Protein AF-A0A5N5NZQ8-F1 (afdb_monomer_lite)

Foldseek 3Di:
DVLLPVVLLVLLVVLVVQLVVVPQLSVLLSLLVVVVSLVVSLVVVVVCVVVVVDPPDVPCHSNNSSLVSSVVSDDPPDDPCVSVVSNVVSVVSNVQCPPHNVSSVVDDPVNVVVD

Radius of gyration: 15.2 Å; chains: 1; bounding box: 37×24×41 Å

Secondary structure (DSSP, 8-state):
-GGG-HHHHHHHHHHHHHHHT--HHHHHHHHHHHHHHHHHHHHHHHHHHHTTSS---TT--HHHHHHHHHHHTS-TTS-THHHHHHHHHHHHHHHHHTT-TTHHHHS-HHHHTT-

pLDDT: mean 84.71, std 11.13, range [53.34, 96.25]

Structure (mmCIF, N/CA/C/O backbone):
data_AF-A0A5N5NZQ8-F1
#
_entry.id   AF-A0A5N5NZQ8-F1
#
loop_
_atom_site.group_PDB
_atom_site.id
_atom_site.type_symbol
_atom_site.label_atom_id
_atom_site.label_alt_id
_atom_site.label_comp_id
_atom_site.label_asym_id
_atom_site.label_entity_id
_atom_site.label_seq_id
_atom_site.pdbx_PDB_ins_code
_atom_site.Cartn_x
_atom_site.Cartn_y
_atom_site.Cartn_z
_atom_site.occupancy
_atom_site.B_iso_or_equiv
_atom_site.auth_seq_id
_atom_site.auth_comp_id
_atom_site.auth_asym_id
_atom_site.auth_atom_id
_atom_site.pdbx_PDB_model_num
ATOM 1 N N . MET A 1 1 ? -13.136 -3.838 15.316 1.00 54.88 1 MET A N 1
ATOM 2 C CA . MET A 1 1 ? -12.968 -2.607 14.509 1.00 54.88 1 MET A CA 1
ATOM 3 C C . MET A 1 1 ? -12.550 -3.025 13.118 1.00 54.88 1 MET A C 1
ATOM 5 O O . MET A 1 1 ? -11.670 -3.869 13.019 1.00 54.88 1 MET A O 1
ATOM 9 N N . ALA A 1 2 ? -13.175 -2.485 12.075 1.00 60.81 2 ALA A N 1
ATOM 10 C CA . ALA A 1 2 ? -12.832 -2.829 10.693 1.00 60.81 2 ALA A CA 1
ATOM 11 C C . ALA A 1 2 ? -11.420 -2.333 10.324 1.00 60.81 2 ALA A C 1
ATOM 13 O O . ALA A 1 2 ? -10.751 -2.924 9.484 1.00 60.81 2 ALA A O 1
ATOM 14 N N . SER A 1 3 ? -10.935 -1.285 10.999 1.00 57.41 3 SER A N 1
ATOM 15 C CA . SER A 1 3 ? -9.575 -0.756 10.836 1.00 57.41 3 SER A CA 1
ATOM 16 C C . SER A 1 3 ? -8.458 -1.675 11.355 1.00 57.41 3 SER A C 1
ATOM 18 O O . SER A 1 3 ? -7.343 -1.603 10.845 1.00 57.41 3 SER A O 1
ATOM 20 N N . SER A 1 4 ? -8.756 -2.573 12.298 1.00 65.12 4 SER A N 1
ATOM 21 C CA . SER A 1 4 ? -7.819 -3.587 12.815 1.00 65.12 4 SER A CA 1
ATOM 22 C C . SER A 1 4 ? -8.159 -4.999 12.328 1.00 65.12 4 SER A C 1
ATOM 24 O O . SER A 1 4 ? -7.761 -5.979 12.955 1.00 65.12 4 SER A O 1
ATOM 26 N N . ASP A 1 5 ? -8.936 -5.118 11.248 1.00 78.50 5 ASP A N 1
ATOM 27 C CA . ASP A 1 5 ? -9.263 -6.413 10.653 1.00 78.50 5 ASP A CA 1
ATOM 28 C C . ASP A 1 5 ? -7.960 -7.101 10.187 1.00 78.50 5 ASP A C 1
ATOM 30 O O . ASP A 1 5 ? -7.182 -6.486 9.446 1.00 78.50 5 ASP A O 1
ATOM 34 N N . PRO A 1 6 ? -7.704 -8.366 10.578 1.00 83.88 6 PRO A N 1
ATOM 35 C CA . PRO A 1 6 ? -6.560 -9.142 10.097 1.00 83.88 6 PRO A CA 1
ATOM 36 C C . PRO A 1 6 ? -6.393 -9.116 8.572 1.00 83.88 6 PRO A C 1
ATOM 38 O O . PRO A 1 6 ? -5.271 -9.154 8.067 1.00 83.88 6 PRO A O 1
ATOM 41 N N . LYS A 1 7 ? -7.489 -8.972 7.817 1.00 87.00 7 LYS A N 1
ATOM 42 C CA . LYS A 1 7 ? -7.463 -8.828 6.357 1.00 87.00 7 LYS A CA 1
ATOM 43 C C . LYS A 1 7 ? -6.689 -7.589 5.903 1.00 87.00 7 LYS A C 1
ATOM 45 O O . LYS A 1 7 ? -5.960 -7.671 4.919 1.00 87.00 7 LYS A O 1
ATOM 50 N N . VAL A 1 8 ? -6.790 -6.464 6.617 1.00 88.06 8 VAL A N 1
ATOM 51 C CA . VAL A 1 8 ? -6.040 -5.231 6.302 1.00 88.06 8 VAL A CA 1
ATOM 52 C C . VAL A 1 8 ? -4.536 -5.470 6.456 1.00 88.06 8 VAL A C 1
ATOM 54 O O . VAL A 1 8 ? -3.753 -5.064 5.598 1.00 88.06 8 VAL A O 1
ATOM 57 N N . ILE A 1 9 ? -4.135 -6.192 7.506 1.00 90.75 9 ILE A N 1
ATOM 58 C CA . ILE A 1 9 ? -2.736 -6.573 7.748 1.00 90.75 9 ILE A CA 1
ATOM 59 C C . ILE A 1 9 ? -2.219 -7.467 6.615 1.00 90.75 9 ILE A C 1
ATOM 61 O O . ILE A 1 9 ? -1.166 -7.185 6.043 1.00 90.75 9 ILE A O 1
ATOM 65 N N . VAL A 1 10 ? -2.979 -8.502 6.243 1.00 92.75 10 VAL A N 1
ATOM 66 C CA . VAL A 1 10 ? -2.613 -9.427 5.156 1.00 92.75 10 VAL A CA 1
ATOM 67 C C . VAL A 1 10 ? -2.466 -8.697 3.819 1.00 92.75 10 VAL A C 1
ATOM 69 O O . VAL A 1 10 ? -1.533 -8.974 3.065 1.00 92.75 10 VAL A O 1
ATOM 72 N N . VAL A 1 11 ? -3.346 -7.735 3.522 1.00 94.31 11 VAL A N 1
ATOM 73 C CA . VAL A 1 11 ? -3.257 -6.920 2.300 1.00 94.31 11 VAL A CA 1
ATOM 74 C C . VAL A 1 11 ? -1.964 -6.107 2.273 1.00 94.31 11 VAL A C 1
ATOM 76 O O . VAL A 1 11 ? -1.255 -6.145 1.267 1.00 94.31 11 VAL A O 1
ATOM 79 N N . PHE A 1 12 ? -1.614 -5.421 3.366 1.00 94.56 12 PHE A N 1
ATOM 80 C CA . PHE A 1 12 ? -0.355 -4.674 3.442 1.00 94.56 12 PHE A CA 1
ATOM 81 C C . PHE A 1 12 ? 0.863 -5.579 3.252 1.00 94.56 12 PHE A C 1
ATOM 83 O O . PHE A 1 12 ? 1.733 -5.270 2.442 1.00 94.56 12 PHE A O 1
ATOM 90 N N . GLN A 1 13 ? 0.890 -6.731 3.923 1.00 94.12 13 GLN A N 1
ATOM 91 C CA . GLN A 1 13 ? 1.977 -7.701 3.784 1.00 94.12 13 GLN A CA 1
ATOM 92 C C . GLN A 1 13 ? 2.105 -8.232 2.354 1.00 94.12 13 GLN A C 1
ATOM 94 O O . GLN A 1 13 ? 3.216 -8.405 1.855 1.00 94.12 13 GLN A O 1
ATOM 99 N N . ARG A 1 14 ? 0.982 -8.479 1.669 1.00 94.56 14 ARG A N 1
ATOM 100 C CA . ARG A 1 14 ? 0.991 -8.938 0.277 1.00 94.56 14 ARG A CA 1
ATOM 101 C C . ARG A 1 14 ? 1.553 -7.873 -0.662 1.00 94.56 14 ARG A C 1
ATOM 103 O O . ARG A 1 14 ? 2.403 -8.198 -1.483 1.00 94.56 14 ARG A O 1
ATOM 110 N N . LEU A 1 15 ? 1.112 -6.623 -0.522 1.00 95.06 15 LEU A N 1
ATOM 111 C CA . LEU A 1 15 ? 1.623 -5.506 -1.323 1.00 95.06 15 LEU A CA 1
ATOM 112 C C . LEU A 1 15 ? 3.118 -5.284 -1.090 1.00 95.06 15 LEU A C 1
ATOM 114 O O . LEU A 1 15 ? 3.865 -5.074 -2.040 1.00 95.06 15 LEU A O 1
ATOM 118 N N . ASP A 1 16 ? 3.559 -5.396 0.159 1.00 94.38 16 ASP A N 1
ATOM 119 C CA . ASP A 1 16 ? 4.960 -5.253 0.529 1.00 94.38 16 ASP A CA 1
ATOM 120 C C . ASP A 1 16 ? 5.851 -6.321 -0.100 1.00 94.38 16 ASP A C 1
ATOM 122 O O . ASP A 1 16 ? 6.921 -5.987 -0.602 1.00 94.38 16 ASP A O 1
ATOM 126 N N . ARG A 1 17 ? 5.395 -7.579 -0.136 1.00 93.62 17 ARG A N 1
ATOM 127 C CA . ARG A 1 17 ? 6.103 -8.659 -0.841 1.00 93.62 17 ARG A CA 1
ATOM 128 C C . ARG A 1 17 ? 6.215 -8.373 -2.335 1.00 93.62 17 ARG A C 1
ATOM 130 O O . ARG A 1 17 ? 7.281 -8.572 -2.904 1.00 93.62 17 ARG A O 1
ATOM 137 N N . THR A 1 18 ? 5.146 -7.880 -2.964 1.00 93.69 18 THR A N 1
ATOM 138 C CA . THR A 1 18 ? 5.178 -7.506 -4.386 1.00 93.69 18 THR A CA 1
ATOM 139 C C . THR A 1 18 ? 6.146 -6.352 -4.647 1.00 93.69 18 THR A C 1
ATOM 141 O O . THR A 1 18 ? 6.876 -6.380 -5.632 1.00 93.69 18 THR A O 1
ATOM 144 N N . ILE A 1 19 ? 6.182 -5.353 -3.759 1.00 93.62 19 ILE A N 1
ATOM 145 C CA . ILE A 1 19 ? 7.142 -4.244 -3.833 1.00 93.62 19 ILE A CA 1
ATOM 146 C C . ILE A 1 19 ? 8.580 -4.765 -3.696 1.00 93.62 19 ILE A C 1
ATOM 148 O O . ILE A 1 19 ? 9.445 -4.374 -4.474 1.00 93.62 19 ILE A O 1
ATOM 152 N N . ASP A 1 20 ? 8.835 -5.656 -2.735 1.00 92.38 20 ASP A N 1
ATOM 153 C CA . ASP A 1 20 ? 10.173 -6.204 -2.476 1.00 92.38 20 ASP A CA 1
ATOM 154 C C . ASP A 1 20 ? 10.674 -7.142 -3.575 1.00 92.38 20 ASP A C 1
ATOM 156 O O . ASP A 1 20 ? 11.879 -7.243 -3.781 1.00 92.38 20 ASP A O 1
ATOM 160 N N . ALA A 1 21 ? 9.769 -7.798 -4.305 1.00 89.25 21 ALA A N 1
ATOM 161 C CA . ALA A 1 21 ? 10.125 -8.649 -5.437 1.00 89.25 21 ALA A CA 1
ATOM 162 C C . ALA A 1 21 ? 10.779 -7.871 -6.597 1.00 89.25 21 ALA A C 1
ATOM 164 O O . ALA A 1 21 ? 11.345 -8.489 -7.494 1.00 89.25 21 ALA A O 1
ATOM 165 N N . GLY A 1 22 ? 10.698 -6.533 -6.608 1.00 80.06 22 GLY A N 1
ATOM 166 C CA . GLY A 1 22 ? 11.491 -5.676 -7.497 1.00 80.06 22 GLY A CA 1
ATOM 167 C C . GLY A 1 22 ? 11.112 -5.712 -8.982 1.00 80.06 22 GLY A C 1
ATOM 168 O O . GLY A 1 22 ? 11.740 -5.025 -9.778 1.00 80.06 22 GLY A O 1
ATOM 169 N N . GLN A 1 23 ? 10.078 -6.460 -9.374 1.00 73.38 23 GLN A N 1
ATOM 170 C CA . GLN A 1 23 ? 9.567 -6.459 -10.747 1.00 73.38 23 GLN A CA 1
ATOM 171 C C . GLN A 1 23 ? 8.911 -5.106 -11.044 1.00 73.38 23 GLN A C 1
ATOM 173 O O . GLN A 1 23 ? 7.890 -4.784 -10.435 1.00 73.38 23 GLN A O 1
ATOM 178 N N . SER A 1 24 ? 9.493 -4.321 -11.955 1.00 79.56 24 SER A N 1
ATOM 179 C CA . SER A 1 24 ? 9.216 -2.884 -12.120 1.00 79.56 24 SER A CA 1
ATOM 180 C C . SER A 1 24 ? 7.727 -2.551 -12.254 1.00 79.56 24 SER A C 1
ATOM 182 O O . SER A 1 24 ? 7.199 -1.742 -11.501 1.00 79.56 24 SER A O 1
ATOM 184 N N . ILE A 1 25 ? 6.991 -3.221 -13.141 1.00 87.75 25 ILE A N 1
ATOM 185 C CA . ILE A 1 25 ? 5.556 -2.959 -13.322 1.00 87.75 25 ILE A CA 1
ATOM 186 C C . ILE A 1 25 ? 4.731 -3.385 -12.105 1.00 87.75 25 ILE A C 1
ATOM 188 O O . ILE A 1 25 ? 3.865 -2.636 -11.644 1.00 87.75 25 ILE A O 1
ATOM 192 N N . HIS A 1 26 ? 4.996 -4.569 -11.555 1.00 89.12 26 HIS A N 1
ATOM 193 C CA . HIS A 1 26 ? 4.220 -5.087 -10.431 1.00 89.12 26 HIS A CA 1
ATOM 194 C C . HIS A 1 26 ? 4.464 -4.276 -9.158 1.00 89.12 26 HIS A C 1
ATOM 196 O O . HIS A 1 26 ? 3.515 -4.012 -8.419 1.00 89.12 26 HIS A O 1
ATOM 202 N N . SER A 1 27 ? 5.699 -3.831 -8.920 1.00 91.69 27 SER A N 1
ATOM 203 C CA . SER A 1 27 ? 6.049 -2.984 -7.781 1.00 91.69 27 SER A CA 1
ATOM 204 C C . SER A 1 27 ? 5.373 -1.613 -7.887 1.00 91.69 27 SER A C 1
ATOM 206 O O . SER A 1 27 ? 4.773 -1.154 -6.914 1.00 91.69 27 SER A O 1
ATOM 208 N N . ARG A 1 28 ? 5.344 -1.000 -9.079 1.00 90.75 28 ARG A N 1
ATOM 209 C CA . ARG A 1 28 ? 4.631 0.264 -9.351 1.00 90.75 28 ARG A CA 1
ATOM 210 C C . ARG A 1 28 ? 3.133 0.151 -9.101 1.00 90.75 28 ARG A C 1
ATOM 212 O O . ARG A 1 28 ? 2.553 0.964 -8.380 1.00 90.75 28 ARG A O 1
ATOM 219 N N . LEU A 1 29 ? 2.500 -0.887 -9.645 1.00 92.69 29 LEU A N 1
ATOM 220 C CA . LEU A 1 29 ? 1.076 -1.143 -9.424 1.00 92.69 29 LEU A CA 1
ATOM 221 C C . LEU A 1 29 ? 0.778 -1.443 -7.948 1.00 92.69 29 LEU A C 1
ATOM 223 O O . LEU A 1 29 ? -0.235 -0.980 -7.419 1.00 92.69 29 LEU A O 1
ATOM 227 N N . ALA A 1 30 ? 1.672 -2.154 -7.257 1.00 95.06 30 ALA A N 1
ATOM 228 C CA . ALA A 1 30 ? 1.556 -2.407 -5.825 1.00 95.06 30 ALA A CA 1
ATOM 229 C C . ALA A 1 30 ? 1.681 -1.120 -4.998 1.00 95.06 30 ALA A C 1
ATOM 231 O O . ALA A 1 30 ? 0.918 -0.939 -4.052 1.00 95.06 30 ALA A O 1
ATOM 232 N N . TYR A 1 31 ? 2.559 -0.190 -5.375 1.00 95.31 31 TYR A N 1
ATOM 233 C CA . TYR A 1 31 ? 2.649 1.137 -4.763 1.00 95.31 31 TYR A CA 1
ATOM 234 C C . TYR A 1 31 ? 1.362 1.954 -4.946 1.00 95.31 31 TYR A C 1
ATOM 236 O O . TYR A 1 31 ? 0.862 2.544 -3.986 1.00 95.31 31 TYR A O 1
ATOM 244 N N . ILE A 1 32 ? 0.770 1.948 -6.141 1.00 94.75 32 ILE A N 1
ATOM 245 C CA . ILE A 1 32 ? -0.519 2.614 -6.391 1.00 94.75 32 ILE A CA 1
ATOM 246 C C . ILE A 1 32 ? -1.619 1.985 -5.530 1.00 94.75 32 ILE A C 1
ATOM 248 O O . ILE A 1 32 ? -2.399 2.692 -4.884 1.00 94.75 32 ILE A O 1
ATOM 252 N N . GLN A 1 33 ? -1.665 0.652 -5.464 1.00 95.62 33 GLN A N 1
ATOM 253 C CA . GLN A 1 33 ? -2.628 -0.038 -4.611 1.00 95.62 33 GLN A CA 1
ATOM 254 C C . GLN A 1 33 ? -2.392 0.216 -3.124 1.00 95.62 33 GLN A C 1
ATOM 256 O O . GLN A 1 33 ? -3.357 0.395 -2.382 1.00 95.62 33 GLN A O 1
ATOM 261 N N . LEU A 1 34 ? -1.140 0.342 -2.685 1.00 96.25 34 LEU A N 1
ATOM 262 C CA . LEU A 1 34 ? -0.811 0.721 -1.314 1.00 96.25 34 LEU A CA 1
ATOM 263 C C . LEU A 1 34 ? -1.447 2.069 -0.949 1.00 96.25 34 LEU A C 1
ATOM 265 O O . LEU A 1 34 ? -2.038 2.192 0.126 1.00 96.25 34 LEU A O 1
ATOM 269 N N . MET A 1 35 ? -1.414 3.064 -1.845 1.00 96.00 35 MET A N 1
ATOM 270 C CA . MET A 1 35 ? -2.100 4.337 -1.593 1.00 96.00 35 MET A CA 1
ATOM 271 C C . MET A 1 35 ? -3.619 4.216 -1.553 1.00 96.00 35 MET A C 1
ATOM 273 O O . MET A 1 35 ? -4.242 4.836 -0.689 1.00 96.00 35 MET A O 1
ATOM 277 N N . ARG A 1 36 ? -4.221 3.409 -2.430 1.00 95.06 36 ARG A N 1
ATOM 278 C CA . ARG A 1 36 ? -5.674 3.168 -2.424 1.00 95.06 36 ARG A CA 1
ATOM 279 C C . ARG A 1 36 ? -6.134 2.498 -1.132 1.00 95.06 36 ARG A C 1
ATOM 281 O O . ARG A 1 36 ? -7.155 2.890 -0.563 1.00 95.06 36 ARG A O 1
ATOM 288 N N . VAL A 1 37 ? -5.353 1.543 -0.624 1.00 95.06 37 VAL A N 1
ATOM 289 C CA . VAL A 1 37 ? -5.590 0.911 0.682 1.00 95.06 37 VAL A CA 1
ATOM 290 C C . VAL A 1 37 ? -5.496 1.950 1.797 1.00 95.06 37 VAL A C 1
ATOM 292 O O . VAL A 1 37 ? -6.401 2.022 2.625 1.00 95.06 37 VAL A O 1
ATOM 295 N N . PHE A 1 38 ? -4.475 2.814 1.794 1.00 95.06 38 PHE A N 1
ATOM 296 C CA . PHE A 1 38 ? -4.374 3.910 2.764 1.00 95.06 38 PHE A CA 1
ATOM 297 C C . PHE A 1 38 ? -5.587 4.843 2.731 1.00 95.06 38 PHE A C 1
ATOM 299 O O . PHE A 1 38 ? -6.130 5.161 3.784 1.00 95.06 38 PHE A O 1
ATOM 306 N N . GLN A 1 39 ? -6.024 5.273 1.549 1.00 94.56 39 GLN A N 1
ATOM 307 C CA . GLN A 1 39 ? -7.183 6.157 1.397 1.00 94.56 39 GLN A CA 1
ATOM 308 C C . GLN A 1 39 ? -8.462 5.495 1.918 1.00 94.56 39 GLN A C 1
ATOM 310 O O . GLN A 1 39 ? -9.204 6.107 2.687 1.00 94.56 39 GLN A O 1
ATOM 315 N N . SER A 1 40 ? -8.683 4.230 1.558 1.00 93.94 40 SER A N 1
ATOM 316 C CA . SER A 1 40 ? -9.835 3.446 2.010 1.00 93.94 40 SER A CA 1
ATOM 317 C C . SER A 1 40 ? -9.829 3.268 3.528 1.00 93.94 40 SER A C 1
ATOM 319 O O . SER A 1 40 ? -10.830 3.534 4.193 1.00 93.94 40 SER A O 1
ATOM 321 N N . LEU A 1 41 ? -8.676 2.912 4.097 1.00 93.00 41 LEU A N 1
ATOM 322 C CA . LEU A 1 41 ? -8.502 2.759 5.537 1.00 93.00 41 LEU A CA 1
ATOM 323 C C . LEU A 1 41 ? -8.716 4.085 6.278 1.00 93.00 41 LEU A C 1
ATOM 325 O O . LEU A 1 41 ? -9.406 4.123 7.292 1.00 93.00 41 LEU A O 1
ATOM 329 N N . GLU A 1 42 ? -8.190 5.195 5.757 1.00 92.88 42 GLU A N 1
ATOM 330 C CA . GLU A 1 42 ? -8.408 6.527 6.324 1.00 92.88 42 GLU A CA 1
ATOM 331 C C . GLU A 1 42 ? -9.893 6.942 6.284 1.00 92.88 42 GLU A C 1
ATOM 333 O O . GLU A 1 42 ? -10.353 7.628 7.202 1.00 92.88 42 GLU A O 1
ATOM 338 N N . MET A 1 43 ? -10.659 6.528 5.266 1.00 91.62 43 MET A N 1
ATOM 339 C CA . MET A 1 43 ? -12.115 6.734 5.213 1.00 91.62 43 MET A CA 1
ATOM 340 C C . MET A 1 43 ? -12.858 5.884 6.249 1.00 91.62 43 MET A C 1
ATOM 342 O O . MET A 1 43 ? -13.720 6.416 6.951 1.00 91.62 43 MET A O 1
ATOM 346 N N . ILE A 1 44 ? -12.491 4.606 6.398 1.00 89.62 44 ILE A N 1
ATOM 347 C CA . ILE A 1 44 ? -13.062 3.708 7.416 1.00 89.62 44 ILE A CA 1
ATOM 348 C C . ILE A 1 44 ? -12.797 4.264 8.818 1.00 89.62 44 ILE A C 1
ATOM 350 O O . ILE A 1 44 ? -13.732 4.449 9.592 1.00 89.62 44 ILE A O 1
ATOM 354 N N . ILE A 1 45 ? -11.547 4.626 9.123 1.00 89.06 45 ILE A N 1
ATOM 355 C CA . ILE A 1 45 ? -11.166 5.215 10.415 1.00 89.06 45 ILE A CA 1
ATOM 356 C C . ILE A 1 45 ? -11.947 6.507 10.669 1.00 89.06 45 ILE A C 1
ATOM 358 O O . ILE A 1 45 ? -12.438 6.726 11.773 1.00 89.06 45 ILE A O 1
ATOM 362 N N . LYS A 1 46 ? -12.107 7.364 9.650 1.00 88.50 46 LYS A N 1
ATOM 363 C CA . LYS A 1 46 ? -12.904 8.594 9.768 1.00 88.50 46 LYS A CA 1
ATOM 364 C C . LYS A 1 46 ? -14.359 8.288 10.138 1.00 88.50 46 LYS A C 1
ATOM 366 O O . LYS A 1 46 ? -14.927 8.999 10.966 1.00 88.50 46 LYS A O 1
ATOM 371 N N . ALA A 1 47 ? -14.963 7.261 9.543 1.00 87.12 47 ALA A N 1
ATOM 372 C CA . ALA A 1 47 ? -16.317 6.832 9.883 1.00 87.12 47 ALA A CA 1
ATOM 373 C C . ALA A 1 47 ? -16.394 6.269 11.315 1.00 87.12 47 ALA A C 1
ATOM 375 O O . ALA A 1 47 ? -17.284 6.647 12.077 1.00 87.12 47 ALA A O 1
ATOM 376 N N . GLU A 1 48 ? -15.426 5.444 11.721 1.00 85.75 48 GLU A N 1
ATOM 377 C CA . GLU A 1 48 ? -15.345 4.877 13.075 1.00 85.75 48 GLU A CA 1
ATOM 378 C C . GLU A 1 48 ? -15.139 5.954 14.158 1.00 85.75 48 GLU A C 1
ATOM 380 O O . GLU A 1 48 ? -15.762 5.885 15.220 1.00 85.75 48 GLU A O 1
ATOM 385 N N . MET A 1 49 ? -14.327 6.981 13.886 1.00 84.00 49 MET A N 1
ATOM 386 C CA . MET A 1 49 ? -14.129 8.132 14.780 1.00 84.00 49 MET A CA 1
ATOM 387 C C . MET A 1 49 ? -15.409 8.960 14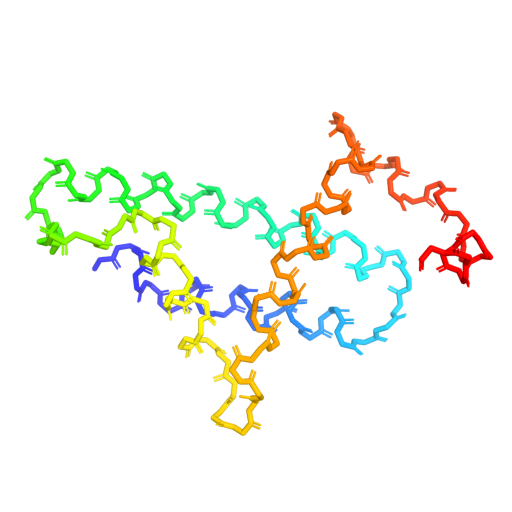.942 1.00 84.00 49 MET A C 1
ATOM 389 O O . MET A 1 49 ? -15.768 9.328 16.059 1.00 84.00 49 MET A O 1
ATOM 393 N N . ARG A 1 50 ? -16.137 9.225 13.845 1.00 83.88 50 ARG A N 1
ATOM 394 C CA . ARG A 1 50 ? -17.425 9.944 13.888 1.00 83.88 50 ARG A CA 1
ATOM 395 C C . ARG A 1 50 ? -18.471 9.199 14.712 1.00 83.88 50 ARG A C 1
ATOM 397 O O . ARG A 1 50 ? -19.190 9.819 15.484 1.00 83.88 50 ARG A O 1
ATOM 404 N N . GLY A 1 51 ? -18.511 7.874 14.591 1.00 81.94 51 GLY A N 1
ATOM 405 C CA . GLY A 1 51 ? -19.384 7.015 15.392 1.00 81.94 51 GLY A CA 1
ATOM 406 C C . GLY A 1 51 ? -18.934 6.819 16.844 1.00 81.94 51 GLY A C 1
ATOM 407 O O . GLY A 1 51 ? -19.491 5.956 17.514 1.00 81.94 51 GLY A O 1
ATOM 408 N N . ARG A 1 52 ? -17.905 7.546 17.319 1.00 76.31 52 ARG A N 1
ATOM 409 C CA . ARG A 1 52 ? -17.273 7.400 18.648 1.00 76.31 52 ARG A CA 1
ATOM 410 C C . ARG A 1 52 ? -16.784 5.979 18.967 1.00 76.31 52 ARG A C 1
ATOM 412 O O . ARG A 1 52 ? -16.530 5.663 20.125 1.00 76.31 52 ARG A O 1
ATOM 419 N N . ARG A 1 53 ? -16.613 5.126 17.950 1.00 72.88 53 ARG A N 1
ATOM 420 C CA . ARG A 1 53 ? -16.096 3.756 18.110 1.00 72.88 53 ARG A CA 1
ATOM 421 C C . ARG A 1 53 ? -14.593 3.764 18.362 1.00 72.88 53 ARG A C 1
ATOM 423 O O . ARG A 1 53 ? -14.103 2.918 19.096 1.00 72.88 53 ARG A O 1
ATOM 430 N N . ILE A 1 54 ? -13.877 4.733 17.790 1.00 69.50 54 ILE A N 1
ATOM 431 C CA . ILE A 1 54 ? -12.476 5.032 18.104 1.00 69.50 54 ILE A CA 1
ATOM 432 C C . ILE A 1 54 ? -12.441 6.322 18.924 1.00 69.50 54 ILE A C 1
ATOM 434 O O . ILE A 1 54 ? -12.981 7.342 18.489 1.00 69.50 54 ILE A O 1
ATOM 438 N N . ARG A 1 55 ? -11.771 6.304 20.086 1.00 65.06 55 ARG A N 1
ATOM 439 C CA . ARG A 1 55 ? -11.443 7.539 20.807 1.00 65.06 55 ARG A CA 1
ATOM 440 C C . ARG A 1 55 ? -10.474 8.347 19.950 1.00 65.06 55 ARG A C 1
ATOM 442 O O . ARG A 1 55 ? -9.363 7.903 19.670 1.00 65.06 55 ARG A O 1
ATOM 449 N N . SER A 1 56 ? -10.909 9.526 19.518 1.00 60.75 56 SER A N 1
ATOM 450 C CA . SER A 1 56 ? -10.021 10.512 18.914 1.00 60.75 56 SER A CA 1
ATOM 451 C C . SER A 1 56 ? -9.074 11.016 20.001 1.00 60.75 56 SER A C 1
ATOM 453 O O . SER A 1 56 ? -9.419 11.930 20.742 1.00 60.75 56 SER A O 1
ATOM 455 N N . GLU A 1 57 ? -7.904 10.397 20.140 1.00 64.62 57 GLU A N 1
ATOM 456 C CA . GLU A 1 57 ? -6.838 10.950 20.974 1.00 64.62 57 GLU A CA 1
ATOM 457 C C . GLU A 1 57 ? -6.363 12.270 20.361 1.00 64.62 57 GLU A C 1
ATOM 459 O O . GLU A 1 57 ? -6.074 12.346 19.161 1.00 64.62 57 GLU A O 1
ATOM 464 N N . THR A 1 58 ? -6.299 13.317 21.181 1.00 53.34 58 THR A N 1
ATOM 465 C CA . THR A 1 58 ? -5.838 14.650 20.788 1.00 53.34 58 THR A CA 1
ATOM 466 C C . THR A 1 58 ? -4.470 14.531 20.104 1.00 53.34 58 THR A C 1
ATOM 468 O O . THR A 1 58 ? -3.508 14.057 20.701 1.00 53.34 58 THR A O 1
ATOM 471 N N . GLY A 1 59 ? -4.393 14.887 18.816 1.00 60.22 59 GLY A N 1
ATOM 472 C CA . GLY A 1 59 ? -3.166 14.807 18.007 1.00 60.22 59 GLY A CA 1
ATOM 473 C C . GLY A 1 59 ? -3.014 13.572 17.100 1.00 60.22 59 GLY A C 1
ATOM 474 O O . GLY A 1 59 ? -2.152 13.578 16.219 1.00 60.22 59 GLY A O 1
ATOM 475 N N . LYS A 1 60 ? -3.857 12.533 17.210 1.00 66.69 60 LYS A N 1
ATOM 476 C CA . LYS A 1 60 ? -3.826 11.373 16.292 1.00 66.69 60 LYS A CA 1
ATOM 477 C C . LYS A 1 60 ? -4.937 11.450 15.245 1.00 66.69 60 LYS A C 1
ATOM 479 O O . LYS A 1 60 ? -6.020 10.898 15.402 1.00 66.69 60 LYS A O 1
ATOM 484 N N . GLY A 1 61 ? -4.639 12.103 14.122 1.00 80.69 61 GLY A N 1
ATOM 485 C CA . GLY A 1 61 ? -5.529 12.111 12.958 1.00 80.69 61 GLY A CA 1
ATOM 486 C C . GLY A 1 61 ? -5.646 10.740 12.273 1.00 80.69 61 GLY A C 1
ATOM 487 O O . GLY A 1 61 ? -4.807 9.856 12.457 1.00 80.69 61 GLY A O 1
ATOM 488 N N . LYS A 1 62 ? -6.656 10.581 11.404 1.00 86.50 62 LYS A N 1
ATOM 489 C CA . LYS A 1 62 ? -6.911 9.354 10.614 1.00 86.50 62 LYS A CA 1
ATOM 490 C C . LYS A 1 62 ? -5.660 8.785 9.921 1.00 86.50 62 LYS A C 1
ATOM 492 O O . LYS A 1 62 ? -5.450 7.577 9.914 1.00 86.50 62 LYS A O 1
ATOM 497 N N . ALA A 1 63 ? -4.797 9.659 9.397 1.00 87.62 63 ALA A N 1
ATOM 498 C CA . ALA A 1 63 ? -3.572 9.276 8.700 1.00 87.62 63 ALA A CA 1
ATOM 499 C C . ALA A 1 63 ? -2.519 8.675 9.646 1.00 87.62 63 ALA A C 1
ATOM 501 O O . ALA A 1 63 ? -1.789 7.765 9.252 1.00 87.62 63 ALA A O 1
ATOM 502 N N . THR A 1 64 ? -2.456 9.157 10.891 1.00 89.38 64 THR A N 1
ATOM 503 C CA . THR A 1 64 ? -1.573 8.625 11.938 1.00 89.38 64 THR A CA 1
ATOM 504 C C . THR A 1 64 ? -2.026 7.232 12.358 1.00 89.38 64 THR A C 1
ATOM 506 O O . THR A 1 64 ? -1.203 6.325 12.443 1.00 89.38 64 THR A O 1
ATOM 509 N N . VAL A 1 65 ? -3.335 7.037 12.549 1.00 89.19 65 VAL A N 1
ATOM 510 C CA . VAL A 1 65 ? -3.909 5.723 12.878 1.00 89.19 65 VAL A CA 1
ATOM 511 C C . VAL A 1 65 ? -3.662 4.726 11.743 1.00 89.19 65 VAL A C 1
ATOM 513 O O . VAL A 1 65 ? -3.120 3.652 11.989 1.00 89.19 65 VAL A O 1
ATOM 516 N N . ALA A 1 66 ? -3.940 5.109 10.492 1.00 91.75 66 ALA A N 1
ATOM 517 C CA . ALA A 1 66 ? -3.667 4.268 9.326 1.00 91.75 66 ALA A CA 1
ATOM 518 C C . ALA A 1 66 ? -2.175 3.902 9.204 1.00 91.75 66 ALA A C 1
ATOM 520 O O . ALA A 1 66 ? -1.833 2.760 8.910 1.00 91.75 66 ALA A O 1
ATOM 521 N N . MET A 1 67 ? -1.269 4.853 9.463 1.00 92.38 67 MET A N 1
ATOM 522 C CA . MET A 1 67 ? 0.175 4.592 9.459 1.00 92.38 67 MET A CA 1
ATOM 523 C C . MET A 1 67 ? 0.596 3.637 10.582 1.00 92.38 67 MET A C 1
ATOM 525 O O . MET A 1 67 ? 1.480 2.812 10.373 1.00 92.38 67 MET A O 1
ATOM 529 N N . ASN A 1 68 ? -0.018 3.727 11.762 1.00 90.69 68 ASN A N 1
ATOM 530 C CA . ASN A 1 68 ? 0.272 2.810 12.861 1.00 90.69 68 ASN A CA 1
ATOM 531 C C . ASN A 1 68 ? -0.190 1.382 12.542 1.00 90.69 68 ASN A C 1
ATOM 533 O O . ASN A 1 68 ? 0.572 0.455 12.792 1.00 90.69 68 ASN A O 1
ATOM 537 N N . ILE A 1 69 ? -1.362 1.213 11.918 1.00 91.12 69 ILE A N 1
ATOM 538 C CA . ILE A 1 69 ? -1.848 -0.095 11.436 1.00 91.12 69 ILE A CA 1
ATOM 539 C C . ILE A 1 69 ? -0.899 -0.671 10.379 1.00 91.12 69 ILE A C 1
ATOM 541 O O . ILE A 1 69 ? -0.535 -1.844 10.413 1.00 91.12 69 ILE A O 1
ATOM 545 N N . TYR A 1 70 ? -0.436 0.165 9.449 1.00 93.12 70 TYR A N 1
ATOM 546 C CA . TYR A 1 70 ? 0.546 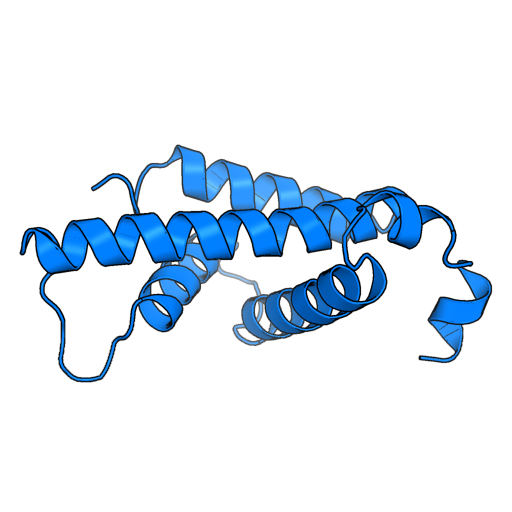-0.277 8.466 1.00 93.12 70 TYR A CA 1
ATOM 547 C C . TYR A 1 70 ? 1.888 -0.655 9.110 1.00 93.12 70 TYR A C 1
ATOM 549 O O . TYR A 1 70 ? 2.511 -1.636 8.710 1.00 93.12 70 TYR A O 1
ATOM 557 N N . ARG A 1 71 ? 2.326 0.081 10.142 1.00 91.62 71 ARG A N 1
ATOM 558 C CA . ARG A 1 71 ? 3.531 -0.254 10.915 1.00 91.62 71 ARG A CA 1
ATOM 559 C C . ARG A 1 71 ? 3.373 -1.584 11.650 1.00 91.62 71 ARG A C 1
ATOM 561 O O . ARG A 1 71 ? 4.311 -2.368 11.627 1.00 91.62 71 ARG A O 1
ATOM 568 N N . SER A 1 72 ? 2.214 -1.862 12.249 1.00 90.06 72 SER A N 1
ATOM 569 C CA . SER A 1 72 ? 1.967 -3.145 12.923 1.00 90.06 72 SER A CA 1
ATOM 570 C C . SER A 1 72 ? 1.901 -4.330 11.958 1.00 90.06 72 SER A C 1
ATOM 572 O O . SER A 1 72 ? 2.068 -5.464 12.385 1.00 90.06 72 SER A O 1
ATOM 574 N N . ALA A 1 73 ? 1.676 -4.085 10.664 1.00 90.69 73 ALA A N 1
ATOM 575 C CA . ALA A 1 73 ? 1.738 -5.121 9.637 1.00 90.69 73 ALA A CA 1
ATOM 576 C C . ALA A 1 73 ? 3.176 -5.489 9.219 1.00 90.69 73 ALA A C 1
ATOM 578 O O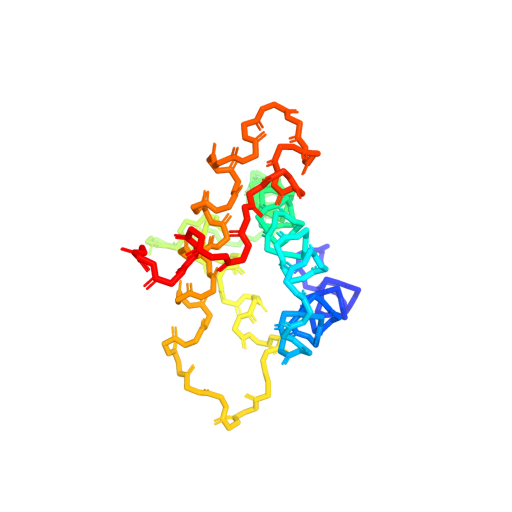 . ALA A 1 73 ? 3.363 -6.494 8.529 1.00 90.69 73 ALA A O 1
ATOM 579 N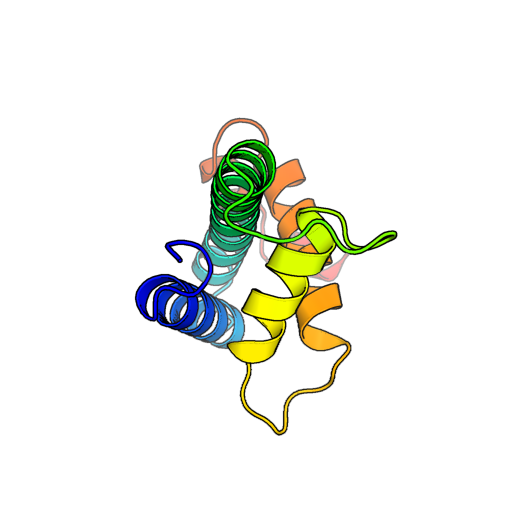 N . GLN A 1 74 ? 4.183 -4.699 9.617 1.00 90.12 74 GLN A N 1
ATOM 580 C CA . GLN A 1 74 ? 5.582 -4.953 9.275 1.00 90.12 74 GLN A CA 1
ATOM 581 C C . GLN A 1 74 ? 6.208 -6.034 10.168 1.00 90.12 74 GLN A C 1
ATOM 583 O O . GLN A 1 74 ? 5.890 -6.107 11.355 1.00 90.12 74 GLN A O 1
ATOM 588 N N . PRO A 1 75 ? 7.167 -6.818 9.641 1.00 87.81 75 PRO A N 1
ATOM 589 C CA . PRO A 1 75 ? 8.021 -7.661 10.467 1.00 87.81 75 PRO A CA 1
ATOM 590 C C . PRO A 1 75 ? 8.775 -6.837 11.531 1.00 87.81 75 PRO A C 1
ATOM 592 O O . PRO A 1 75 ? 9.212 -5.722 11.234 1.00 87.81 75 PRO A O 1
ATOM 595 N N . PRO A 1 76 ? 9.005 -7.382 12.737 1.00 81.31 76 PRO A N 1
ATOM 596 C CA . PRO A 1 76 ? 9.593 -6.649 13.865 1.00 81.31 76 PRO A CA 1
ATOM 597 C C . PRO A 1 76 ? 11.017 -6.123 13.613 1.00 81.31 76 PRO A C 1
ATOM 599 O O . PRO A 1 76 ? 11.430 -5.153 14.238 1.00 81.31 76 PRO A O 1
ATOM 602 N N . HIS A 1 77 ? 11.756 -6.713 12.669 1.00 82.25 77 HIS A N 1
ATOM 603 C CA . HIS A 1 77 ? 13.131 -6.315 12.330 1.00 82.25 77 HIS A CA 1
ATOM 604 C C . HIS A 1 77 ? 13.215 -5.209 11.266 1.00 82.25 77 HIS A C 1
ATOM 606 O O . HIS A 1 77 ? 14.303 -4.797 10.867 1.00 82.25 77 HIS A O 1
ATOM 612 N N . VAL A 1 78 ? 12.076 -4.730 10.764 1.00 82.81 78 VAL A N 1
ATOM 613 C CA . VAL A 1 78 ? 12.043 -3.710 9.718 1.00 82.81 78 VAL A CA 1
ATOM 614 C C . VAL A 1 78 ? 12.271 -2.317 10.303 1.00 82.81 78 VAL A C 1
ATOM 616 O O . VAL A 1 78 ? 11.605 -1.905 11.250 1.00 82.81 78 VAL A O 1
ATOM 619 N N . SER A 1 79 ? 13.165 -1.547 9.673 1.00 86.56 79 SER A N 1
ATOM 620 C CA . SER A 1 79 ? 13.411 -0.143 10.021 1.00 86.56 79 SER A CA 1
ATOM 621 C C . SER A 1 79 ? 12.114 0.670 10.097 1.00 86.56 79 SER A C 1
ATOM 623 O O . SER A 1 79 ? 11.294 0.658 9.171 1.00 86.56 79 SER A O 1
ATOM 625 N N . GLN A 1 80 ? 11.975 1.478 11.153 1.00 80.38 80 GLN A N 1
ATOM 626 C CA . GLN A 1 80 ? 10.828 2.373 11.351 1.00 80.38 80 GLN A CA 1
ATOM 627 C C . GLN A 1 80 ? 10.645 3.396 10.214 1.00 80.38 80 GLN A C 1
ATOM 629 O O . GLN A 1 80 ? 9.555 3.953 10.042 1.00 80.38 80 GLN A O 1
ATOM 634 N N . HIS A 1 81 ? 11.691 3.639 9.419 1.00 87.19 81 HIS A N 1
ATOM 635 C CA . HIS A 1 81 ? 11.652 4.544 8.274 1.00 87.19 81 HIS A CA 1
ATOM 636 C C . HIS A 1 81 ? 11.025 3.908 7.027 1.00 87.19 81 HIS A C 1
ATOM 638 O O . HIS A 1 81 ? 10.492 4.633 6.182 1.00 87.19 81 HIS A O 1
ATOM 644 N N . ARG A 1 82 ? 11.022 2.572 6.909 1.00 90.94 82 ARG A N 1
ATOM 645 C CA . ARG A 1 82 ? 10.533 1.872 5.710 1.00 90.94 82 ARG A CA 1
ATOM 646 C C . ARG A 1 82 ? 9.053 2.151 5.425 1.00 90.94 82 ARG A C 1
ATOM 648 O O . ARG A 1 82 ? 8.758 2.510 4.284 1.00 90.94 82 ARG A O 1
ATOM 655 N N . PRO A 1 83 ? 8.124 2.106 6.404 1.00 92.00 83 PRO A N 1
ATOM 656 C CA . PRO A 1 83 ? 6.723 2.441 6.152 1.00 92.00 83 PRO A CA 1
ATOM 657 C C . PRO A 1 83 ? 6.525 3.862 5.615 1.00 92.00 83 PRO A C 1
ATOM 659 O O . PRO A 1 83 ? 5.738 4.081 4.693 1.00 92.00 83 PRO A O 1
ATOM 662 N N . LYS A 1 84 ? 7.279 4.830 6.157 1.00 92.25 84 LYS A N 1
ATOM 663 C CA . LYS A 1 84 ? 7.235 6.228 5.709 1.00 92.25 84 LYS A CA 1
ATOM 664 C C . LYS A 1 84 ? 7.752 6.362 4.276 1.00 92.25 84 LYS A C 1
ATOM 666 O O . LYS A 1 84 ? 7.049 6.931 3.444 1.00 92.25 84 LYS A O 1
ATOM 671 N N . LYS A 1 85 ? 8.920 5.779 3.976 1.00 93.31 85 LYS A N 1
ATOM 672 C CA . LYS A 1 85 ? 9.523 5.799 2.634 1.00 93.31 85 LYS A CA 1
ATOM 673 C C . LYS A 1 85 ? 8.608 5.140 1.602 1.00 93.31 85 LYS A C 1
ATOM 675 O O . LYS A 1 85 ? 8.367 5.708 0.544 1.00 93.31 85 LYS A O 1
ATOM 680 N N . ARG A 1 86 ? 8.011 3.992 1.935 1.00 93.94 86 ARG A N 1
ATOM 681 C CA . ARG A 1 86 ? 7.043 3.325 1.057 1.00 93.94 86 ARG A CA 1
ATOM 682 C C . A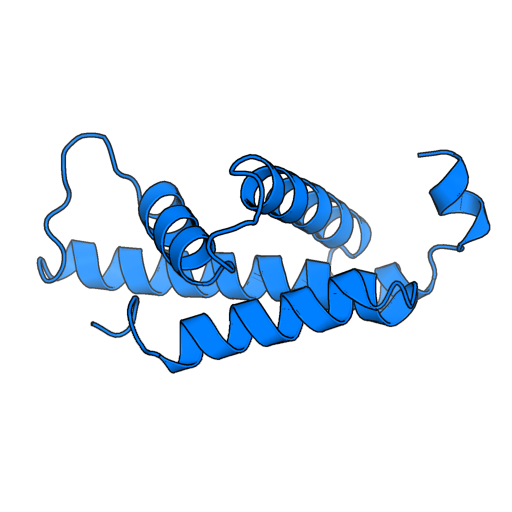RG A 1 86 ? 5.808 4.175 0.799 1.00 93.94 86 ARG A C 1
ATOM 684 O O . ARG A 1 86 ? 5.426 4.304 -0.354 1.00 93.94 86 ARG A O 1
ATOM 691 N N . LYS A 1 87 ? 5.217 4.802 1.824 1.00 94.38 87 LYS A N 1
ATOM 692 C CA . LYS A 1 87 ? 4.073 5.710 1.624 1.00 94.38 87 LYS A CA 1
ATOM 693 C C . LYS A 1 87 ? 4.448 6.915 0.750 1.00 94.38 87 LYS A C 1
ATOM 695 O O . LYS A 1 87 ? 3.619 7.375 -0.026 1.00 94.38 87 LYS A O 1
ATOM 700 N N . GLN A 1 88 ? 5.675 7.424 0.854 1.00 93.06 88 GLN A N 1
ATOM 701 C CA . GLN A 1 88 ? 6.167 8.506 -0.003 1.00 93.06 88 GLN A CA 1
ATOM 702 C C . GLN A 1 88 ? 6.299 8.067 -1.467 1.00 93.06 88 GLN A C 1
ATOM 704 O O . GLN A 1 88 ? 5.727 8.715 -2.337 1.00 93.06 88 GLN A O 1
ATOM 709 N N . ILE A 1 89 ? 6.962 6.940 -1.733 1.00 92.81 89 ILE A N 1
ATOM 710 C CA . ILE A 1 89 ? 7.099 6.388 -3.092 1.00 92.81 89 ILE A CA 1
ATOM 711 C C . ILE A 1 89 ? 5.721 6.058 -3.685 1.00 92.81 89 ILE A C 1
ATOM 713 O O . ILE A 1 89 ? 5.433 6.371 -4.836 1.00 92.81 89 ILE A O 1
ATOM 717 N N . ALA A 1 90 ? 4.825 5.504 -2.868 1.00 94.06 90 ALA A N 1
ATOM 718 C CA . ALA A 1 90 ? 3.450 5.213 -3.250 1.00 94.06 90 ALA A CA 1
ATOM 719 C C . ALA A 1 90 ? 2.688 6.467 -3.706 1.00 94.06 90 ALA A C 1
ATOM 721 O O . ALA A 1 90 ? 1.938 6.420 -4.683 1.00 94.06 90 ALA A O 1
ATOM 722 N N . ARG A 1 91 ? 2.905 7.608 -3.037 1.00 94.00 91 ARG A N 1
ATOM 723 C CA . ARG A 1 91 ? 2.346 8.899 -3.462 1.00 94.00 91 ARG A CA 1
ATOM 724 C C . ARG A 1 91 ? 2.889 9.320 -4.821 1.00 94.00 91 ARG A C 1
ATOM 726 O O . ARG A 1 91 ? 2.086 9.686 -5.666 1.00 94.00 91 ARG A O 1
ATOM 733 N N . TRP A 1 92 ? 4.200 9.226 -5.045 1.00 91.50 92 TRP A N 1
ATOM 734 C CA . TRP A 1 92 ? 4.803 9.573 -6.336 1.00 91.50 92 TRP A CA 1
ATOM 735 C C . TRP A 1 92 ? 4.233 8.737 -7.478 1.00 91.50 92 TRP A C 1
ATOM 737 O O . TRP A 1 92 ? 3.744 9.299 -8.451 1.00 91.50 92 TRP A O 1
ATOM 747 N N . TRP A 1 93 ? 4.171 7.413 -7.320 1.00 91.56 93 TRP A N 1
ATOM 748 C CA . TRP A 1 93 ? 3.581 6.542 -8.339 1.00 91.56 93 TRP A CA 1
ATOM 749 C C . TRP A 1 93 ? 2.096 6.797 -8.572 1.00 91.56 93 TRP A C 1
ATOM 751 O O . TRP A 1 93 ? 1.632 6.698 -9.702 1.00 91.56 93 TRP A O 1
ATOM 761 N N . THR A 1 94 ? 1.349 7.170 -7.533 1.00 92.56 94 THR A N 1
ATOM 762 C CA . THR A 1 94 ? -0.053 7.578 -7.697 1.00 92.56 94 THR A CA 1
ATOM 763 C C . THR A 1 94 ? -0.161 8.879 -8.493 1.00 92.56 94 THR A C 1
ATOM 765 O O . THR A 1 94 ? -1.030 8.991 -9.350 1.00 92.56 94 THR A O 1
ATOM 768 N N . THR A 1 95 ? 0.735 9.842 -8.257 1.00 91.25 95 THR A N 1
ATOM 769 C CA . THR A 1 95 ? 0.799 11.087 -9.034 1.00 91.25 95 THR A CA 1
ATOM 770 C C . THR A 1 95 ? 1.155 10.817 -10.495 1.00 91.25 95 THR A C 1
ATOM 772 O O . THR A 1 95 ? 0.474 11.332 -11.375 1.00 91.25 95 THR A O 1
ATOM 775 N N . PHE A 1 96 ? 2.157 9.974 -10.765 1.00 86.12 96 PHE A N 1
ATOM 776 C CA . PHE A 1 96 ? 2.553 9.613 -12.132 1.00 86.12 96 PHE A CA 1
ATOM 777 C C . PHE A 1 96 ? 1.478 8.818 -12.873 1.00 86.12 96 PHE A C 1
ATOM 779 O O . PHE A 1 96 ? 1.269 9.022 -14.065 1.00 86.12 96 PHE A O 1
ATOM 786 N N . ALA A 1 97 ? 0.769 7.934 -12.171 1.00 88.38 97 ALA A N 1
ATOM 787 C CA . ALA A 1 97 ? -0.367 7.222 -12.738 1.00 88.38 97 ALA A CA 1
ATOM 788 C C . ALA A 1 97 ? -1.561 8.148 -13.025 1.00 88.38 97 ALA A C 1
ATOM 790 O O . ALA A 1 97 ? -2.393 7.832 -13.867 1.00 88.38 97 ALA A O 1
ATOM 791 N N . GLY A 1 98 ? -1.689 9.276 -12.322 1.00 86.88 98 GLY A N 1
ATOM 792 C CA . GLY A 1 98 ? -2.797 10.208 -12.508 1.00 86.88 98 GLY A CA 1
ATOM 793 C C . GLY A 1 98 ? -4.165 9.498 -12.471 1.00 86.88 98 GLY A C 1
ATOM 794 O O . GLY A 1 98 ? -4.453 8.775 -11.512 1.00 86.88 98 GLY A O 1
ATOM 795 N N . PRO A 1 99 ? -5.024 9.669 -13.496 1.00 86.88 99 PRO A N 1
ATOM 796 C CA . PRO A 1 99 ? -6.354 9.064 -13.514 1.00 86.88 99 PRO A CA 1
ATOM 797 C C . PRO A 1 99 ? -6.346 7.559 -13.835 1.00 86.88 99 PRO A C 1
ATOM 799 O O . PRO A 1 99 ? -7.322 6.877 -13.524 1.00 86.88 99 PRO A O 1
ATOM 802 N N . SER A 1 100 ? -5.276 7.021 -14.438 1.00 86.88 100 SER A N 1
ATOM 803 C CA . SER A 1 100 ? -5.225 5.628 -14.896 1.00 86.88 100 SER A CA 1
ATOM 804 C C . SER A 1 100 ? -3.952 4.907 -14.437 1.00 86.88 100 SER A C 1
ATOM 806 O O . SER A 1 100 ? -2.853 5.293 -14.829 1.00 86.88 100 SER A O 1
ATOM 808 N N . PRO A 1 101 ? -4.061 3.779 -13.704 1.00 83.44 101 PRO A N 1
ATOM 809 C CA . PRO A 1 101 ? -2.909 2.955 -13.321 1.00 83.44 101 PRO A CA 1
ATOM 810 C C . PRO A 1 101 ? -2.030 2.514 -14.495 1.00 83.44 101 PRO A C 1
ATOM 812 O O . PRO A 1 101 ? -0.852 2.232 -14.295 1.00 83.44 101 PRO A O 1
ATOM 815 N N . LEU A 1 102 ? -2.592 2.465 -15.707 1.00 84.94 102 LEU A N 1
ATOM 816 C CA . LEU A 1 102 ? -1.871 2.104 -16.925 1.00 84.94 102 LEU A CA 1
ATOM 817 C C . LEU A 1 102 ? -0.764 3.110 -17.267 1.00 84.94 102 LEU A C 1
ATOM 819 O O . LEU A 1 102 ? 0.239 2.734 -17.856 1.00 84.94 102 LEU A O 1
ATOM 823 N N . PHE A 1 103 ? -0.860 4.372 -16.844 1.00 84.00 103 PHE A N 1
ATOM 824 C CA . PHE A 1 103 ? 0.229 5.321 -17.091 1.00 84.00 103 PHE A CA 1
ATOM 825 C C . PHE A 1 103 ? 1.518 4.947 -16.341 1.00 84.00 103 PHE A C 1
ATOM 827 O O . PHE A 1 103 ? 2.613 5.222 -16.828 1.00 84.00 103 PHE A O 1
ATOM 834 N N . ALA A 1 104 ? 1.424 4.209 -15.229 1.00 84.31 104 ALA A N 1
ATOM 835 C CA . ALA A 1 104 ? 2.604 3.689 -14.538 1.00 84.31 104 ALA A CA 1
ATOM 836 C C . ALA A 1 104 ? 3.297 2.530 -15.281 1.00 84.31 104 ALA A C 1
ATOM 838 O O . ALA A 1 104 ? 4.461 2.234 -14.999 1.00 84.31 104 ALA A O 1
ATOM 839 N N . THR A 1 105 ? 2.619 1.880 -16.236 1.00 82.00 105 THR A N 1
ATOM 840 C CA . THR A 1 105 ? 3.223 0.813 -17.053 1.00 82.00 105 THR A CA 1
ATOM 841 C C . THR A 1 105 ? 4.018 1.364 -18.231 1.00 82.00 105 THR A C 1
ATOM 843 O O . THR A 1 105 ? 4.907 0.684 -18.727 1.00 82.00 105 THR A O 1
ATOM 846 N N . ILE A 1 106 ? 3.720 2.590 -18.667 1.00 81.50 106 ILE A N 1
ATOM 847 C CA . ILE A 1 106 ? 4.396 3.251 -19.795 1.00 81.50 106 ILE A CA 1
ATOM 848 C C . ILE A 1 106 ? 5.737 3.867 -19.358 1.00 81.50 106 ILE A C 1
ATOM 850 O O . ILE A 1 106 ? 6.619 4.090 -20.185 1.00 81.50 106 ILE A O 1
ATOM 854 N N . TYR A 1 107 ? 5.930 4.106 -18.057 1.00 72.56 107 TYR A N 1
ATOM 855 C CA . TYR A 1 107 ? 7.190 4.625 -17.528 1.00 72.56 107 TYR A CA 1
ATOM 856 C C . TYR A 1 107 ? 8.330 3.627 -17.789 1.00 72.56 107 TYR A C 1
ATOM 858 O O . TYR A 1 107 ? 8.266 2.475 -17.356 1.00 72.56 107 TYR A O 1
ATOM 866 N N . SER A 1 108 ? 9.379 4.034 -18.502 1.00 70.69 108 SER A N 1
ATOM 867 C CA . SER A 1 108 ? 10.482 3.118 -18.805 1.00 70.69 108 SER A CA 1
ATOM 868 C C . SER A 1 108 ? 11.320 2.846 -17.553 1.00 70.69 108 SER A C 1
ATOM 870 O O . SER A 1 108 ? 11.526 3.726 -16.718 1.00 70.69 108 SER A O 1
ATOM 872 N N . GLU A 1 109 ? 11.834 1.621 -17.409 1.00 69.38 109 GLU A N 1
ATOM 873 C CA . GLU A 1 109 ? 12.816 1.304 -16.356 1.00 69.38 109 GLU A CA 1
ATOM 874 C C . GLU A 1 109 ? 14.081 2.168 -16.470 1.00 69.38 109 GLU A C 1
ATOM 876 O O . GLU A 1 109 ? 14.718 2.480 -15.468 1.00 69.38 109 GLU A O 1
ATOM 881 N N . ALA A 1 110 ? 14.432 2.598 -17.686 1.00 62.97 110 ALA A N 1
ATOM 882 C CA . ALA A 1 110 ? 15.555 3.498 -17.921 1.00 62.97 110 ALA A CA 1
ATOM 883 C C . ALA A 1 110 ? 15.322 4.890 -17.309 1.00 62.97 110 ALA A C 1
ATOM 885 O O . ALA A 1 110 ? 16.233 5.440 -16.696 1.00 62.97 110 ALA A O 1
ATOM 886 N N . ALA A 1 111 ? 14.105 5.435 -17.420 1.00 66.31 111 ALA A N 1
ATOM 887 C CA . ALA A 1 111 ? 13.755 6.731 -16.841 1.00 66.31 111 ALA A CA 1
ATOM 888 C C . ALA A 1 111 ? 13.753 6.710 -15.303 1.00 66.31 111 ALA A C 1
ATOM 890 O O . ALA A 1 111 ? 14.011 7.730 -14.674 1.00 66.31 111 ALA A O 1
ATOM 891 N N . GLU A 1 112 ? 13.508 5.550 -14.689 1.00 66.88 112 GLU A N 1
ATOM 892 C CA . GLU A 1 112 ? 13.518 5.384 -13.231 1.00 66.88 112 GLU A CA 1
ATOM 893 C C . GLU A 1 112 ? 14.924 5.515 -12.623 1.00 66.88 112 GLU A C 1
ATOM 895 O O . GLU A 1 112 ? 15.052 5.903 -11.470 1.00 66.88 112 GLU A O 1
ATOM 900 N 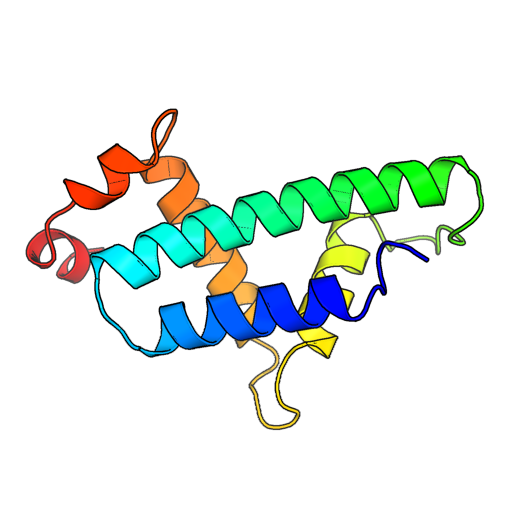N . LYS A 1 113 ? 15.993 5.269 -13.395 1.00 64.44 113 LYS A N 1
ATOM 901 C CA . LYS A 1 113 ? 17.383 5.424 -12.919 1.00 64.44 113 LYS A CA 1
ATOM 902 C C . LYS A 1 113 ? 17.840 6.881 -12.786 1.00 64.44 113 LYS A C 1
ATOM 904 O O . LYS A 1 113 ? 18.924 7.120 -12.263 1.00 64.44 113 LYS A O 1
ATOM 909 N N . ILE A 1 114 ? 17.061 7.827 -13.308 1.00 60.88 114 ILE A N 1
ATOM 910 C CA . ILE A 1 114 ? 17.412 9.254 -13.374 1.00 60.88 114 ILE A CA 1
ATOM 911 C C . ILE A 1 114 ? 16.663 10.061 -12.291 1.00 60.88 114 ILE A C 1
ATOM 913 O O . ILE A 1 114 ? 16.993 11.221 -12.057 1.00 60.88 114 ILE A O 1
ATOM 917 N N . VAL A 1 115 ? 15.670 9.456 -11.622 1.00 54.62 115 VAL A N 1
ATOM 918 C CA . VAL A 1 115 ? 14.781 10.098 -10.633 1.00 54.62 115 VAL A CA 1
ATOM 919 C C . VAL A 1 115 ? 15.136 9.700 -9.204 1.00 54.62 115 VAL A C 1
ATOM 921 O O . VAL A 1 115 ? 15.428 8.507 -8.970 1.00 54.62 115 VAL A O 1
#

Sequence (115 aa):
MASSDPKVIVVFQRLDRTIDAGQSIHSRLAYIQLMRVFQSLEMIIKAEMRGRRIRSETGKGKATVAMNIYRSAQPPHVSQHRPKKRKQIARWWTTFAGPSPLFATIYSEAAEKIV